Protein AF-0000000083499004 (afdb_hom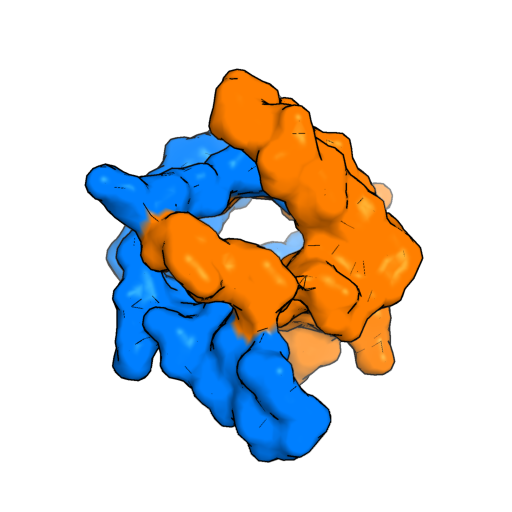odimer)

Sequence (150 aa):
MNPVWNEMMMFEVPHELLSQSSLDLEVLNQACVGDVQSLGRCAVGMQSTGTGLQHWQQMLNNPRKQLAMWHPLYEMNPVWNEMMMFEVPHELLSQSSLDLEVLNQACVGDVQSLGRCAVGMQSTGTGLQHWQQMLNNPRKQLAMWHPLYE

pLDDT: mean 89.81, std 7.27, range [53.53, 97.12]

Structure (mmCIF, N/CA/C/O backbone):
data_AF-0000000083499004-model_v1
#
loop_
_entity.id
_entity.type
_entity.pdbx_description
1 polymer Synaptotagmin-13
#
loop_
_atom_site.group_PDB
_atom_site.id
_atom_site.type_symbol
_atom_site.label_atom_id
_atom_site.label_alt_id
_atom_site.label_comp_id
_atom_site.label_asym_id
_atom_site.label_entity_id
_atom_site.label_seq_id
_atom_site.pdbx_PDB_ins_code
_atom_site.Cartn_x
_atom_site.Cartn_y
_atom_site.Cartn_z
_atom_site.occupancy
_atom_site.B_iso_or_equiv
_atom_site.auth_seq_id
_atom_site.auth_comp_id
_atom_site.auth_asym_id
_atom_site.auth_atom_id
_atom_site.pdbx_PDB_model_num
ATOM 1 N N . MET A 1 1 ? 9.289 -15.664 -13.352 1 53.53 1 MET A N 1
ATOM 2 C CA . MET A 1 1 ? 9.422 -14.305 -12.844 1 53.53 1 MET A CA 1
ATOM 3 C C . MET A 1 1 ? 8.211 -13.922 -11.992 1 53.53 1 MET A C 1
ATOM 5 O O . MET A 1 1 ? 7.109 -14.414 -12.219 1 53.53 1 MET A O 1
ATOM 9 N N . ASN A 1 2 ? 8.43 -13.453 -10.781 1 66.44 2 ASN A N 1
ATOM 10 C CA . ASN A 1 2 ? 7.297 -13.086 -9.938 1 66.44 2 ASN A CA 1
ATOM 11 C C . ASN A 1 2 ? 6.594 -11.836 -10.453 1 66.44 2 ASN A C 1
ATOM 13 O O . ASN A 1 2 ? 7.246 -10.906 -10.93 1 66.44 2 ASN A O 1
ATOM 17 N N . PRO A 1 3 ? 5.34 -11.867 -10.555 1 67.44 3 PRO A N 1
ATOM 18 C CA . PRO A 1 3 ? 4.617 -10.672 -11.016 1 67.44 3 PRO A CA 1
ATOM 19 C C . PRO A 1 3 ? 4.902 -9.445 -10.156 1 67.44 3 PRO A C 1
ATOM 21 O O . PRO A 1 3 ? 5.121 -9.57 -8.945 1 67.44 3 PRO A O 1
ATOM 24 N N . VAL A 1 4 ? 4.984 -8.484 -10.914 1 75.38 4 VAL A N 1
ATOM 25 C CA . VAL A 1 4 ? 5.188 -7.18 -10.289 1 75.38 4 VAL A CA 1
ATOM 26 C C . VAL A 1 4 ? 3.838 -6.496 -10.078 1 75.38 4 VAL A C 1
ATOM 28 O O . VAL A 1 4 ? 3.006 -6.453 -10.984 1 75.38 4 VAL A O 1
ATOM 31 N N . TRP A 1 5 ? 3.562 -6.348 -8.766 1 79.19 5 TRP A N 1
ATOM 32 C CA . TRP A 1 5 ? 2.451 -5.445 -8.492 1 79.19 5 TRP A CA 1
ATOM 33 C C . TRP A 1 5 ? 2.814 -4.008 -8.844 1 79.19 5 TRP A C 1
ATOM 35 O O . TRP A 1 5 ? 3.689 -3.408 -8.219 1 79.19 5 TRP A O 1
ATOM 45 N N . ASN A 1 6 ? 2.27 -3.449 -9.875 1 82.44 6 ASN A N 1
ATOM 46 C CA . ASN A 1 6 ? 2.496 -2.105 -10.398 1 82.44 6 ASN A CA 1
ATOM 47 C C . ASN A 1 6 ? 1.188 -1.332 -10.539 1 82.44 6 ASN A C 1
ATOM 49 O O . ASN A 1 6 ? 0.647 -1.217 -11.641 1 82.44 6 ASN A O 1
ATOM 53 N N . GLU A 1 7 ? 0.682 -0.996 -9.5 1 83.5 7 GLU A N 1
ATOM 54 C CA . GLU A 1 7 ? -0.632 -0.359 -9.477 1 83.5 7 GLU A CA 1
ATOM 55 C C . GLU A 1 7 ? -0.572 1.011 -8.805 1 83.5 7 GLU A C 1
ATOM 57 O O . GLU A 1 7 ? 0.325 1.275 -8.008 1 83.5 7 GLU A O 1
ATOM 62 N N . MET A 1 8 ? -1.418 1.85 -9.203 1 85.25 8 MET A N 1
ATOM 63 C CA . MET A 1 8 ? -1.553 3.182 -8.617 1 85.25 8 MET A CA 1
ATOM 64 C C . MET A 1 8 ? -2.752 3.244 -7.676 1 85.25 8 MET A C 1
ATOM 66 O O . MET A 1 8 ? -3.844 2.789 -8.023 1 85.25 8 MET A O 1
ATOM 70 N N . MET A 1 9 ? -2.451 3.6 -6.504 1 86.62 9 MET A N 1
ATOM 71 C CA . MET A 1 9 ? -3.512 3.822 -5.523 1 86.62 9 MET A CA 1
ATOM 72 C C . MET A 1 9 ? -3.615 5.297 -5.16 1 86.62 9 MET A C 1
ATOM 74 O O . MET A 1 9 ? -2.598 5.977 -4.996 1 86.62 9 MET A O 1
ATOM 78 N N . MET A 1 10 ? -4.891 5.746 -5.152 1 87.88 10 MET A N 1
ATOM 79 C CA . MET A 1 10 ? -5.141 7.133 -4.766 1 87.88 10 MET A CA 1
ATOM 80 C C . MET A 1 10 ? -6.004 7.199 -3.508 1 87.88 10 MET A C 1
ATOM 82 O O . MET A 1 10 ? -6.961 6.438 -3.365 1 87.88 10 MET A O 1
ATOM 86 N N . PHE A 1 11 ? -5.574 7.953 -2.533 1 85.75 11 PHE A N 1
ATOM 87 C CA . PHE A 1 11 ? -6.375 8.281 -1.36 1 85.75 11 PHE A CA 1
ATOM 88 C C . PHE A 1 11 ? -5.984 9.641 -0.797 1 85.75 11 PHE A C 1
ATOM 90 O O . PHE A 1 11 ? -4.973 10.219 -1.206 1 85.75 11 PHE A O 1
ATOM 97 N N . GLU A 1 12 ? -6.812 10.148 0.106 1 84.62 12 GLU A N 1
ATOM 98 C CA . GLU A 1 12 ? -6.59 11.484 0.653 1 84.62 12 GLU A CA 1
ATOM 99 C C . GLU A 1 12 ? -5.945 11.406 2.035 1 84.62 12 GLU A C 1
ATOM 101 O O . GLU A 1 12 ? -6.301 10.555 2.848 1 84.62 12 GLU A O 1
ATOM 106 N N . VAL A 1 13 ? -4.938 12.203 2.203 1 84.81 13 VAL A N 1
ATOM 107 C CA . VAL A 1 13 ? -4.352 12.461 3.514 1 84.81 13 VAL A CA 1
ATOM 108 C C . VAL A 1 13 ? -4.301 13.969 3.77 1 84.81 13 VAL A C 1
ATOM 110 O O . VAL A 1 13 ? -3.832 14.734 2.926 1 84.81 13 VAL A O 1
ATOM 113 N N . PRO A 1 14 ? -4.852 14.359 4.914 1 86 14 PRO A N 1
ATOM 114 C CA . PRO A 1 14 ? -4.746 15.797 5.184 1 86 14 PRO A CA 1
ATOM 115 C C . PRO A 1 14 ? -3.316 16.312 5.066 1 86 14 PRO A C 1
ATOM 117 O O . PRO A 1 14 ? -2.383 15.695 5.578 1 86 14 PRO A O 1
ATOM 120 N N . HIS A 1 15 ? -3.236 17.469 4.445 1 87.38 15 HIS A N 1
ATOM 121 C CA . HIS A 1 15 ? -1.937 18.047 4.125 1 87.38 15 HIS A CA 1
ATOM 122 C C . HIS A 1 15 ? -1.095 18.234 5.383 1 87.38 15 HIS A C 1
ATOM 124 O O . HIS A 1 15 ? 0.114 18 5.371 1 87.38 15 HIS A O 1
ATOM 130 N N . GLU A 1 16 ? -1.675 18.609 6.426 1 89.5 16 GLU A N 1
ATOM 131 C CA . GLU A 1 16 ? -0.968 18.969 7.652 1 89.5 16 GLU A CA 1
ATOM 132 C C . GLU A 1 16 ? -0.364 17.734 8.312 1 89.5 16 GLU A C 1
ATOM 134 O O . GLU A 1 16 ? 0.493 17.859 9.195 1 89.5 16 GLU A O 1
ATOM 139 N N . LEU A 1 17 ? -0.771 16.609 7.836 1 89.88 17 LEU A N 1
ATOM 140 C CA . LEU A 1 17 ? -0.324 15.383 8.492 1 89.88 17 LEU A CA 1
ATOM 141 C C . LEU A 1 17 ? 0.739 14.68 7.652 1 89.88 17 LEU A C 1
ATOM 143 O O . LEU A 1 17 ? 1.394 13.75 8.133 1 89.88 17 LEU A O 1
ATOM 147 N N . LEU A 1 18 ? 1.026 15.117 6.434 1 89.56 18 LEU A N 1
ATOM 148 C CA . LEU A 1 18 ? 1.88 14.406 5.488 1 89.56 18 LEU A CA 1
ATOM 149 C C . LEU A 1 18 ? 3.303 14.289 6.023 1 89.56 18 LEU A C 1
ATOM 151 O O . LEU A 1 18 ? 3.963 13.266 5.82 1 89.56 18 LEU A O 1
ATOM 155 N N . SER A 1 19 ? 3.717 15.305 6.73 1 90.56 19 SER A N 1
ATOM 156 C CA . SER A 1 19 ? 5.105 15.32 7.18 1 90.56 19 SER A CA 1
ATOM 157 C C . SER A 1 19 ? 5.328 14.344 8.328 1 90.56 19 SER A C 1
ATOM 159 O O . SER A 1 19 ? 6.469 14.031 8.68 1 90.56 19 SER A O 1
ATOM 161 N N . GLN A 1 20 ? 4.266 13.852 8.898 1 94 20 GLN A N 1
ATOM 162 C CA . GLN A 1 20 ? 4.379 12.938 10.023 1 94 20 GLN A CA 1
ATOM 163 C C . GLN A 1 20 ? 3.658 11.625 9.742 1 94 20 GLN A C 1
ATOM 165 O O . GLN A 1 20 ? 3.322 10.883 10.672 1 94 20 GLN A O 1
ATOM 170 N N . SER A 1 21 ? 3.447 11.352 8.492 1 93.25 21 SER A N 1
ATOM 171 C CA . SER A 1 21 ? 2.699 10.148 8.148 1 93.25 21 SER A CA 1
ATOM 172 C C . SER A 1 21 ? 3.57 9.156 7.379 1 93.25 21 SER A C 1
ATOM 174 O O . SER A 1 21 ? 4.605 9.531 6.828 1 93.25 21 SER A O 1
ATOM 176 N N . SER A 1 22 ? 3.205 7.941 7.492 1 94.75 22 SER A N 1
ATOM 177 C CA . SER A 1 22 ? 3.748 6.863 6.672 1 94.75 22 SER A CA 1
ATOM 178 C C . SER A 1 22 ? 2.643 5.949 6.156 1 94.75 22 SER A C 1
ATOM 180 O O . SER A 1 22 ? 1.536 5.938 6.699 1 94.75 22 SER A O 1
ATOM 182 N N . LEU A 1 23 ? 2.953 5.383 5.086 1 95.06 23 LEU A N 1
ATOM 183 C CA . LEU A 1 23 ? 2.127 4.305 4.551 1 95.06 23 LEU A CA 1
ATOM 184 C C . LEU A 1 23 ? 2.756 2.945 4.836 1 95.06 23 LEU A C 1
ATOM 186 O O . LEU A 1 23 ? 3.893 2.688 4.434 1 95.06 23 LEU A O 1
ATOM 190 N N . ASP A 1 24 ? 2.016 2.182 5.57 1 95.75 24 ASP A N 1
ATOM 191 C CA . ASP A 1 24 ? 2.439 0.805 5.801 1 95.75 24 ASP A CA 1
ATOM 192 C C . ASP A 1 24 ? 1.645 -0.168 4.93 1 95.75 24 ASP A C 1
ATOM 194 O O . ASP A 1 24 ? 0.412 -0.172 4.961 1 95.75 24 ASP A O 1
ATOM 198 N N . LEU A 1 25 ? 2.379 -0.904 4.148 1 95.44 25 LEU A N 1
ATOM 199 C CA . LEU A 1 25 ? 1.775 -1.862 3.23 1 95.44 25 LEU A CA 1
ATOM 200 C C . LEU A 1 25 ? 2.166 -3.289 3.598 1 95.44 25 LEU A C 1
ATOM 202 O O . LEU A 1 25 ? 3.334 -3.564 3.881 1 95.44 25 LEU A O 1
ATOM 206 N N . GLU A 1 26 ? 1.192 -4.133 3.629 1 95.44 26 GLU A N 1
ATOM 207 C CA . GLU A 1 26 ? 1.433 -5.547 3.906 1 95.44 26 GLU A CA 1
ATOM 208 C C . GLU A 1 26 ? 0.707 -6.438 2.902 1 95.44 26 GLU A C 1
ATOM 210 O O . GLU A 1 26 ? -0.47 -6.219 2.607 1 95.44 26 GLU A O 1
ATOM 215 N N . VAL A 1 27 ? 1.514 -7.332 2.359 1 94.56 27 VAL A N 1
ATOM 216 C CA . VAL A 1 27 ? 0.891 -8.352 1.521 1 94.56 27 VAL A CA 1
ATOM 217 C C . VAL A 1 27 ? 0.512 -9.562 2.375 1 94.56 27 VAL A C 1
ATOM 219 O O . VAL A 1 27 ? 1.362 -10.141 3.057 1 94.56 27 VAL A O 1
ATOM 222 N N . LEU A 1 28 ? -0.757 -9.852 2.344 1 95.25 28 LEU A N 1
ATOM 223 C CA . LEU A 1 28 ? -1.276 -10.977 3.117 1 95.25 28 LEU A CA 1
ATOM 224 C C . LEU A 1 28 ? -1.735 -12.102 2.197 1 95.25 28 LEU A C 1
ATOM 226 O O . LEU A 1 28 ? -2.33 -11.852 1.147 1 95.25 28 LEU A O 1
ATOM 230 N N . ASN A 1 29 ? -1.295 -13.305 2.521 1 94.31 29 ASN A N 1
ATOM 231 C CA . ASN A 1 29 ? -1.813 -14.516 1.89 1 94.31 29 ASN A CA 1
ATOM 232 C C . ASN A 1 29 ? -2.85 -15.203 2.771 1 94.31 29 ASN A C 1
ATOM 234 O O . ASN A 1 29 ? -2.561 -15.555 3.916 1 94.31 29 ASN A O 1
ATOM 238 N N . GLN A 1 30 ? -3.992 -15.234 2.258 1 93.6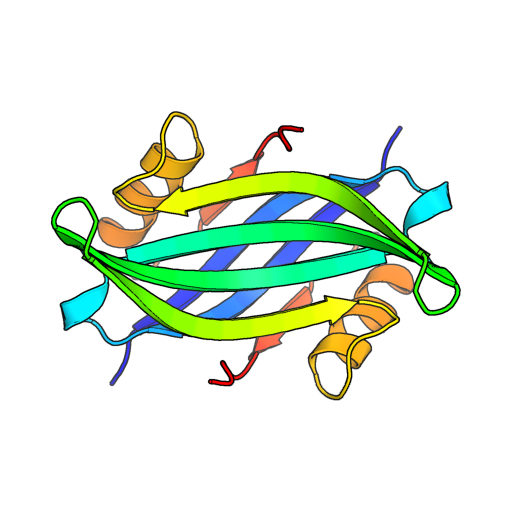2 30 GLN A N 1
ATOM 239 C CA . GLN A 1 30 ? -5.074 -15.883 2.994 1 93.62 30 GLN A CA 1
ATOM 240 C C . GLN A 1 30 ? -5.668 -17.047 2.201 1 93.62 30 GLN A C 1
ATOM 242 O O . GLN A 1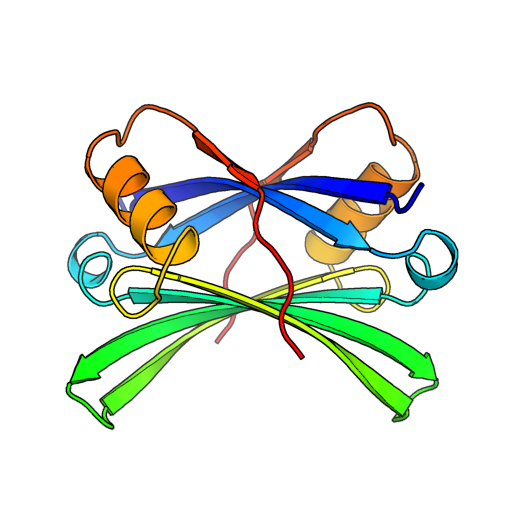 30 ? -6.531 -16.844 1.347 1 93.62 30 GLN A O 1
ATOM 247 N N . ALA A 1 31 ? -5.125 -18.25 2.531 1 86.81 31 ALA A N 1
ATOM 248 C CA . ALA A 1 31 ? -5.57 -19.453 1.822 1 86.81 31 ALA A CA 1
ATOM 249 C C . ALA A 1 31 ? -6.941 -19.906 2.322 1 86.81 31 ALA A C 1
ATOM 251 O O . ALA A 1 31 ? -7.781 -20.344 1.534 1 86.81 31 ALA A O 1
ATOM 252 N N . CYS A 1 32 ? -7.195 -19.812 3.662 1 85.75 32 CYS A N 1
ATOM 253 C CA . CYS A 1 32 ? -8.484 -20.125 4.254 1 85.75 32 CYS A CA 1
ATOM 254 C C . CYS A 1 32 ? -8.781 -19.219 5.441 1 85.75 32 CYS A C 1
ATOM 256 O O . CYS A 1 32 ? -7.91 -18.484 5.902 1 85.75 32 CYS A O 1
ATOM 258 N N . VAL A 1 33 ? -10.062 -19.203 5.754 1 80.56 33 VAL A N 1
ATOM 259 C CA . VAL A 1 33 ? -10.461 -18.375 6.883 1 80.56 33 VAL A CA 1
ATOM 260 C C . VAL A 1 33 ? -9.562 -18.656 8.086 1 80.56 33 VAL A C 1
ATOM 262 O O . VAL A 1 33 ? -9.344 -19.828 8.438 1 80.56 33 VAL A O 1
ATOM 265 N N . GLY A 1 34 ? -8.992 -17.688 8.633 1 85.88 34 GLY A N 1
ATOM 266 C CA . GLY A 1 34 ? -8.164 -17.828 9.82 1 85.88 34 GLY A CA 1
ATOM 267 C C . GLY A 1 34 ? -6.711 -18.125 9.5 1 85.88 34 GLY A C 1
ATOM 268 O O . GLY A 1 34 ? -5.855 -18.078 10.391 1 85.88 34 GLY A O 1
ATOM 269 N N . ASP A 1 35 ? -6.445 -18.578 8.336 1 91.88 35 ASP A N 1
ATOM 270 C CA . ASP A 1 35 ? -5.086 -18.875 7.895 1 91.88 35 ASP A CA 1
ATOM 271 C C . ASP A 1 35 ? -4.488 -17.703 7.121 1 91.88 35 ASP A C 1
ATOM 273 O O . ASP A 1 35 ? -4.488 -17.688 5.891 1 91.88 35 ASP A O 1
ATOM 277 N N . VAL A 1 36 ? -4.102 -16.719 7.816 1 92.62 36 VAL A N 1
ATOM 278 C CA . VAL A 1 36 ? -3.539 -15.508 7.219 1 92.62 36 VAL A CA 1
ATOM 279 C C . VAL A 1 36 ? -2.043 -15.43 7.512 1 92.62 36 VAL A C 1
ATOM 281 O O . VAL A 1 36 ? -1.627 -15.523 8.672 1 92.62 36 VAL A O 1
ATOM 284 N N . GLN A 1 37 ? -1.259 -15.375 6.387 1 93.94 37 GLN A N 1
ATOM 285 C CA . GLN A 1 37 ? 0.191 -15.258 6.5 1 93.94 37 GLN A CA 1
ATOM 286 C C . GLN A 1 37 ? 0.697 -13.984 5.824 1 93.94 37 GLN A C 1
ATOM 288 O O . GLN A 1 37 ? 0.248 -13.641 4.727 1 93.94 37 GLN A O 1
ATOM 293 N N . SER A 1 38 ? 1.537 -13.297 6.516 1 95 38 SER A N 1
ATOM 294 C CA . SER A 1 38 ? 2.201 -12.156 5.902 1 95 38 SER A CA 1
ATOM 295 C C . SER A 1 38 ? 3.281 -12.602 4.922 1 95 38 SER A C 1
ATOM 297 O O . SER A 1 38 ? 4.145 -13.406 5.27 1 95 38 SER A O 1
ATOM 299 N N . LEU A 1 39 ? 3.197 -12.094 3.674 1 93.06 39 LEU A N 1
ATOM 300 C CA . LEU A 1 39 ? 4.207 -12.383 2.662 1 93.06 39 LEU A CA 1
ATOM 301 C C . LEU A 1 39 ? 5.312 -11.336 2.676 1 93.06 39 LEU A C 1
ATOM 303 O O . LEU A 1 39 ? 6.379 -11.547 2.092 1 93.06 39 LEU A O 1
ATOM 307 N N . GLY A 1 40 ? 5.047 -10.211 3.311 1 94.31 40 GLY A N 1
ATOM 308 C CA . GLY A 1 40 ? 6.016 -9.133 3.42 1 94.31 40 GLY A CA 1
ATOM 309 C C . GLY A 1 40 ? 5.375 -7.762 3.561 1 94.31 40 GLY A C 1
ATOM 310 O O . GLY A 1 40 ? 4.164 -7.617 3.379 1 94.31 40 GLY A O 1
ATOM 311 N N . ARG A 1 41 ? 6.207 -6.887 3.93 1 95.19 41 ARG A N 1
ATOM 312 C CA . ARG A 1 41 ? 5.766 -5.523 4.191 1 95.19 41 ARG A CA 1
ATOM 313 C C . ARG A 1 41 ? 6.777 -4.508 3.674 1 95.19 41 ARG A C 1
ATOM 315 O O . ARG A 1 41 ? 7.957 -4.832 3.51 1 95.19 41 ARG A O 1
ATOM 322 N N . CYS A 1 42 ? 6.242 -3.318 3.412 1 95.25 42 CYS A N 1
ATOM 323 C CA . CYS A 1 42 ? 7.098 -2.16 3.186 1 95.25 42 CYS A CA 1
ATOM 324 C C . CYS A 1 42 ? 6.457 -0.89 3.727 1 95.25 42 CYS A C 1
ATOM 326 O O . CYS A 1 42 ? 5.25 -0.856 3.975 1 95.25 42 CYS A O 1
ATOM 328 N N . ALA A 1 43 ? 7.309 0.023 4.016 1 95.56 43 ALA A N 1
ATOM 329 C CA . ALA A 1 43 ? 6.836 1.32 4.492 1 95.56 43 ALA A CA 1
ATOM 330 C C . ALA A 1 43 ? 7.34 2.449 3.598 1 95.56 43 ALA A C 1
ATOM 332 O O . ALA A 1 43 ? 8.492 2.428 3.15 1 95.56 43 ALA A O 1
ATOM 333 N N . VAL A 1 44 ? 6.418 3.369 3.379 1 95.88 44 VAL A N 1
ATOM 334 C CA . VAL A 1 44 ? 6.75 4.586 2.645 1 95.88 44 VAL A CA 1
ATOM 335 C C . VAL A 1 44 ? 6.359 5.809 3.467 1 95.88 44 VAL A C 1
ATOM 337 O O . VAL A 1 44 ? 5.191 5.977 3.824 1 95.88 44 VAL A O 1
ATOM 340 N N . GLY A 1 45 ? 7.25 6.531 3.844 1 94.5 45 GLY A N 1
ATOM 341 C CA . GLY A 1 45 ? 6.965 7.672 4.695 1 94.5 45 GLY A CA 1
ATOM 342 C C . GLY A 1 45 ? 8.203 8.258 5.348 1 94.5 45 GLY A C 1
ATOM 343 O O . GLY A 1 45 ? 9.305 7.738 5.172 1 94.5 45 GLY A O 1
ATOM 344 N N . MET A 1 46 ? 7.934 9.281 6.074 1 90.5 46 MET A N 1
ATOM 345 C CA . MET A 1 46 ? 9.031 10.031 6.68 1 90.5 46 MET A CA 1
ATOM 346 C C . MET A 1 46 ? 9.742 9.188 7.738 1 90.5 46 MET A C 1
ATOM 348 O O . MET A 1 46 ? 10.938 9.375 7.977 1 90.5 46 MET A O 1
ATOM 352 N N . GLN A 1 47 ? 9 8.25 8.312 1 90.5 47 GLN A N 1
ATOM 353 C CA . GLN A 1 47 ? 9.602 7.441 9.367 1 90.5 47 GLN A CA 1
ATOM 354 C C . GLN A 1 47 ? 10.141 6.129 8.82 1 90.5 47 GLN A C 1
ATOM 356 O O . GLN A 1 47 ? 10.555 5.25 9.578 1 90.5 47 GLN A O 1
ATOM 361 N N . SER A 1 48 ? 10.07 5.941 7.52 1 93.88 48 SER A N 1
ATOM 362 C CA . SER A 1 48 ? 10.617 4.75 6.883 1 93.88 48 SER A CA 1
ATOM 363 C C . SER A 1 48 ? 12.094 4.934 6.555 1 93.88 48 SER A C 1
ATOM 365 O O . SER A 1 48 ? 12.734 5.875 7.035 1 93.88 48 SER A O 1
ATOM 367 N N . THR A 1 49 ? 12.711 3.906 5.941 1 94.56 49 THR A N 1
ATOM 368 C CA . THR A 1 49 ? 14.109 3.955 5.523 1 94.56 49 THR A CA 1
ATOM 369 C C . THR A 1 49 ? 14.25 3.545 4.062 1 94.56 49 THR A C 1
ATOM 371 O O . THR A 1 49 ? 13.273 3.119 3.434 1 94.56 49 THR A O 1
ATOM 374 N N . GLY A 1 50 ? 15.461 3.844 3.496 1 95.12 50 GLY A N 1
ATOM 375 C CA . GLY A 1 50 ? 15.742 3.375 2.15 1 95.12 50 GLY A CA 1
ATOM 376 C C . GLY A 1 50 ? 14.812 3.963 1.106 1 95.12 50 GLY A C 1
ATOM 377 O O . GLY A 1 50 ? 14.594 5.176 1.07 1 95.12 50 GLY A O 1
ATOM 378 N N . THR A 1 51 ? 14.344 3.102 0.249 1 95.94 51 THR A N 1
ATOM 379 C CA . THR A 1 51 ? 13.523 3.523 -0.878 1 95.94 51 THR A CA 1
ATOM 380 C C . THR A 1 51 ? 12.203 4.113 -0.392 1 95.94 51 THR A C 1
ATOM 382 O O . THR A 1 51 ? 11.672 5.043 -1.002 1 95.94 51 THR A O 1
ATOM 385 N N . GLY A 1 52 ? 11.789 3.596 0.709 1 96.38 52 GLY A N 1
ATOM 386 C CA . GLY A 1 52 ? 10.539 4.113 1.249 1 96.38 52 GLY A CA 1
ATOM 387 C C . GLY A 1 52 ? 10.625 5.574 1.652 1 96.38 52 GLY A C 1
ATOM 388 O O . GLY A 1 52 ? 9.703 6.352 1.382 1 96.38 52 GLY A O 1
ATOM 389 N N . LEU A 1 53 ? 11.711 5.902 2.268 1 96.44 53 LEU A N 1
ATOM 390 C CA . LEU A 1 53 ? 11.93 7.293 2.643 1 96.44 53 LEU A CA 1
ATOM 391 C C . LEU A 1 53 ? 12.156 8.156 1.407 1 96.44 53 LEU A C 1
ATOM 393 O O . LEU A 1 53 ? 11.578 9.242 1.284 1 96.44 53 LEU A O 1
ATOM 397 N N . GLN A 1 54 ? 12.883 7.707 0.503 1 97.12 54 GLN A N 1
ATOM 398 C CA . GLN A 1 54 ? 13.172 8.445 -0.723 1 97.12 54 GLN A CA 1
ATOM 399 C C . GLN A 1 54 ? 11.898 8.711 -1.519 1 97.12 54 GLN A C 1
ATOM 401 O O . GLN A 1 54 ? 11.688 9.82 -2.014 1 97.12 54 GLN A O 1
ATOM 406 N N . HIS A 1 55 ? 11.156 7.699 -1.645 1 96.06 55 HIS A N 1
ATOM 407 C CA . HIS A 1 55 ? 9.898 7.812 -2.383 1 96.06 55 HIS A CA 1
ATOM 408 C C . HIS A 1 55 ? 9 8.891 -1.781 1 96.06 55 HIS A C 1
ATOM 410 O O . HIS A 1 55 ? 8.469 9.734 -2.504 1 96.06 55 HIS A O 1
ATOM 416 N N . TRP A 1 56 ? 8.93 8.891 -0.474 1 95.19 56 TRP A N 1
ATOM 417 C CA . TRP A 1 56 ? 8.055 9.836 0.215 1 95.19 56 TRP A CA 1
ATOM 418 C C . TRP A 1 56 ? 8.586 11.266 0.079 1 95.19 56 TRP A C 1
ATOM 420 O O . TRP A 1 56 ? 7.816 12.188 -0.202 1 95.19 56 TRP A O 1
ATOM 430 N N . GLN A 1 57 ? 9.781 11.453 0.216 1 95.12 57 GLN A N 1
ATOM 431 C CA . GLN A 1 57 ? 10.391 12.773 0.09 1 95.12 57 GLN A CA 1
ATOM 432 C C . GLN A 1 57 ? 10.219 13.328 -1.321 1 95.12 57 GLN A C 1
ATOM 434 O O . GLN A 1 57 ? 9.898 14.5 -1.495 1 95.12 57 GLN A O 1
ATOM 439 N N . GLN A 1 58 ? 10.438 12.492 -2.301 1 95.31 58 GLN A N 1
ATOM 440 C CA . GLN A 1 58 ? 10.266 12.93 -3.684 1 95.31 58 GLN A CA 1
ATOM 441 C C . GLN A 1 58 ? 8.812 13.281 -3.971 1 95.31 58 GLN A C 1
ATOM 443 O O . GLN A 1 58 ? 8.531 14.242 -4.695 1 95.31 58 GLN A O 1
ATOM 448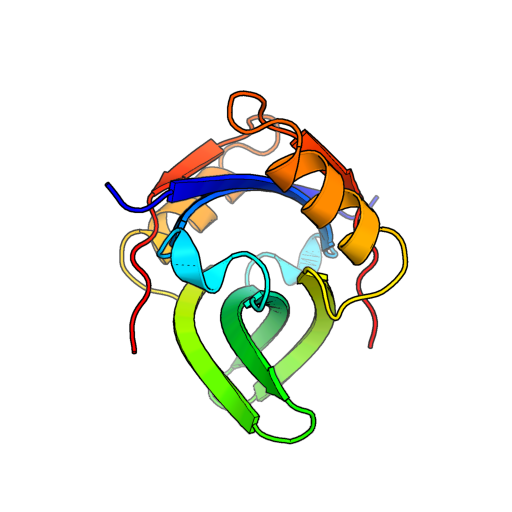 N N . MET A 1 59 ? 7.957 12.492 -3.41 1 92.31 59 MET A N 1
ATOM 449 C CA . MET A 1 59 ? 6.535 12.789 -3.568 1 92.31 59 MET A CA 1
ATOM 450 C C . MET A 1 59 ? 6.203 14.164 -3.01 1 92.31 59 MET A C 1
ATOM 452 O O . MET A 1 59 ? 5.523 14.953 -3.664 1 92.31 59 MET A O 1
ATOM 456 N N . LEU A 1 60 ? 6.648 14.445 -1.802 1 90.75 60 LEU A N 1
ATOM 457 C CA . LEU A 1 60 ? 6.375 15.719 -1.141 1 90.75 60 LEU A CA 1
ATOM 458 C C . LEU A 1 60 ? 6.977 16.875 -1.926 1 90.75 60 LEU A C 1
ATOM 460 O O . LEU A 1 60 ? 6.383 17.953 -1.997 1 90.75 60 LEU A O 1
ATOM 464 N N . ASN A 1 61 ? 8.039 16.625 -2.545 1 93.94 61 ASN A N 1
ATOM 465 C CA . ASN A 1 61 ? 8.773 17.688 -3.234 1 93.94 61 ASN A CA 1
ATOM 466 C C . ASN A 1 61 ? 8.273 17.875 -4.668 1 93.94 61 ASN A C 1
ATOM 468 O O . ASN A 1 61 ? 8.609 18.859 -5.324 1 93.94 61 ASN A O 1
ATOM 472 N N . ASN A 1 62 ? 7.449 16.906 -5.125 1 92.38 62 ASN A N 1
ATOM 473 C CA . ASN A 1 62 ? 6.906 16.938 -6.48 1 92.38 62 ASN A CA 1
ATOM 474 C C . ASN A 1 62 ? 5.406 16.656 -6.492 1 92.38 62 ASN A C 1
ATOM 476 O O . ASN A 1 62 ? 4.949 15.688 -7.094 1 92.38 62 ASN A O 1
ATOM 480 N N . PRO A 1 63 ? 4.602 17.578 -5.938 1 84.19 63 PRO A N 1
ATOM 481 C CA . PRO A 1 63 ? 3.18 17.312 -5.707 1 84.19 63 PRO A CA 1
ATOM 482 C C . PRO A 1 63 ? 2.391 17.141 -7.004 1 84.19 63 PRO A C 1
ATOM 484 O O . PRO A 1 63 ? 1.284 16.594 -6.992 1 84.19 63 PRO A O 1
ATOM 487 N N . ARG A 1 64 ? 2.906 17.469 -8.109 1 83.12 64 ARG A N 1
ATOM 488 C CA . ARG A 1 64 ? 2.17 17.375 -9.367 1 83.12 64 ARG A CA 1
ATOM 489 C C . ARG A 1 64 ? 2.67 16.219 -10.211 1 83.12 64 ARG A C 1
ATOM 491 O O . ARG A 1 64 ? 2.227 16.031 -11.344 1 83.12 64 ARG A O 1
ATOM 498 N N . LYS A 1 65 ? 3.607 15.492 -9.625 1 87.88 65 LYS A N 1
ATOM 499 C CA . LYS A 1 65 ? 4.195 14.383 -10.375 1 87.88 65 LYS A CA 1
ATOM 500 C C . LYS A 1 65 ? 3.914 13.047 -9.688 1 87.88 65 LYS A C 1
ATOM 502 O O . LYS A 1 65 ? 4.094 12.914 -8.477 1 87.88 65 LYS A O 1
ATOM 507 N N . GLN A 1 66 ? 3.383 12.148 -10.477 1 86.06 66 GLN A N 1
ATOM 508 C CA . GLN A 1 66 ? 3.287 10.773 -9.992 1 86.06 66 GLN A CA 1
ATOM 509 C C . GLN A 1 66 ? 4.637 10.062 -10.086 1 86.06 66 GLN A C 1
ATOM 511 O O . GLN A 1 66 ? 5.293 10.102 -11.125 1 86.06 66 GLN A O 1
ATOM 516 N N . LEU A 1 67 ? 5.027 9.461 -9.023 1 90.44 67 LEU A N 1
ATOM 517 C CA . LEU A 1 67 ? 6.301 8.742 -8.984 1 90.44 67 LEU A CA 1
ATOM 518 C C . LEU A 1 67 ? 6.074 7.246 -8.805 1 90.44 67 LEU A C 1
ATOM 520 O O . LEU A 1 67 ? 5.156 6.832 -8.094 1 90.44 67 LEU A O 1
ATOM 524 N N . ALA A 1 68 ? 6.84 6.543 -9.586 1 89.81 68 ALA A N 1
ATOM 525 C CA . ALA A 1 68 ? 6.848 5.09 -9.453 1 89.81 68 ALA A CA 1
ATOM 526 C C . ALA A 1 68 ? 8.195 4.594 -8.953 1 89.81 68 ALA A C 1
ATOM 528 O O . ALA A 1 68 ? 9.242 4.961 -9.492 1 89.81 68 ALA A O 1
ATOM 529 N N . MET A 1 69 ? 8.18 3.848 -7.844 1 92.62 69 MET A N 1
ATOM 530 C CA . MET A 1 69 ? 9.422 3.283 -7.328 1 92.62 69 MET A CA 1
ATOM 531 C C . MET A 1 69 ? 9.242 1.812 -6.965 1 92.62 69 MET A C 1
ATOM 533 O O . MET A 1 69 ? 8.172 1.405 -6.52 1 92.62 69 MET A O 1
ATOM 537 N N . TRP A 1 70 ? 10.289 1.05 -7.141 1 93.56 70 TRP A N 1
ATOM 538 C CA . TRP A 1 70 ? 10.344 -0.341 -6.703 1 93.56 70 TRP A CA 1
ATOM 539 C C . TRP A 1 70 ? 10.594 -0.429 -5.199 1 93.56 70 TRP A C 1
ATOM 541 O O . TRP A 1 70 ? 11.5 0.213 -4.676 1 93.56 70 TRP A O 1
ATOM 551 N N . HIS A 1 71 ? 9.742 -1.222 -4.535 1 93.56 71 HIS A N 1
ATOM 552 C CA . HIS A 1 71 ? 9.891 -1.419 -3.098 1 93.56 71 HIS A CA 1
ATOM 553 C C . HIS A 1 71 ? 10.031 -2.898 -2.756 1 93.56 71 HIS A C 1
ATOM 555 O O . HIS A 1 71 ? 9.133 -3.695 -3.045 1 93.56 71 HIS A O 1
ATOM 561 N N . PRO A 1 72 ? 11.227 -3.234 -2.113 1 92.12 72 PRO A N 1
ATOM 562 C CA . PRO A 1 72 ? 11.305 -4.613 -1.628 1 92.12 72 PRO A CA 1
ATOM 563 C C . PRO A 1 72 ? 10.352 -4.891 -0.468 1 92.12 72 PRO A C 1
ATOM 565 O O . PRO A 1 72 ? 10.117 -4.008 0.362 1 92.12 72 PRO A O 1
ATOM 568 N N . LEU A 1 73 ? 9.812 -6.094 -0.496 1 92.62 73 LEU A N 1
ATOM 569 C CA . LEU A 1 73 ? 9.031 -6.535 0.65 1 92.62 73 LEU A CA 1
ATOM 570 C C . LEU A 1 73 ? 9.914 -7.227 1.685 1 92.62 73 LEU A C 1
ATOM 572 O O . LEU A 1 73 ? 10.734 -8.07 1.335 1 92.62 73 LEU A O 1
ATOM 576 N N . TYR A 1 74 ? 9.773 -6.766 2.932 1 90.62 74 TYR A N 1
ATOM 577 C CA . TYR A 1 74 ? 10.555 -7.363 4.008 1 90.62 74 TYR A CA 1
ATOM 578 C C . TYR A 1 74 ? 9.68 -8.227 4.906 1 90.62 74 TYR A C 1
ATOM 580 O O . TYR A 1 74 ? 8.492 -7.945 5.086 1 90.62 74 TYR A O 1
ATOM 588 N N . GLU A 1 75 ? 10.234 -9.359 5.383 1 81.94 75 GLU A N 1
ATOM 589 C CA . GLU A 1 75 ? 9.523 -10.266 6.281 1 81.94 75 GLU A CA 1
ATOM 590 C C . GLU A 1 75 ? 9.711 -9.859 7.738 1 81.94 75 GLU A C 1
ATOM 592 O O . GLU A 1 75 ? 10.758 -9.312 8.109 1 81.94 75 GLU A O 1
ATOM 597 N N . MET B 1 1 ? -8.422 21.422 0.42 1 55.75 1 MET B N 1
ATOM 598 C CA . MET B 1 1 ? -8.562 20.094 -0.176 1 55.75 1 MET B CA 1
ATOM 599 C C . MET B 1 1 ? -7.453 19.172 0.304 1 55.75 1 MET B C 1
ATOM 601 O O . MET B 1 1 ? -6.348 19.625 0.612 1 55.75 1 MET B O 1
ATOM 605 N N . ASN B 1 2 ? -7.801 18.016 0.794 1 69.06 2 ASN B N 1
ATOM 606 C CA . ASN B 1 2 ? -6.766 17.094 1.275 1 69.06 2 ASN B CA 1
ATOM 607 C C . ASN B 1 2 ? -5.93 16.547 0.126 1 69.06 2 ASN B C 1
ATOM 609 O O . ASN B 1 2 ? -6.457 16.25 -0.948 1 69.06 2 ASN B O 1
ATOM 613 N N . PRO B 1 3 ? -4.664 16.547 0.258 1 69.31 3 PRO B N 1
ATOM 614 C CA . PRO B 1 3 ? -3.83 15.984 -0.804 1 69.31 3 PRO B CA 1
ATOM 615 C C . PRO B 1 3 ? -4.16 14.523 -1.097 1 69.31 3 PRO B C 1
ATOM 617 O O . PRO B 1 3 ? -4.535 13.781 -0.189 1 69.31 3 PRO B O 1
ATOM 620 N N . VAL B 1 4 ? -4.074 14.367 -2.312 1 76.62 4 VAL B N 1
ATOM 621 C CA . VAL B 1 4 ? -4.289 13.016 -2.809 1 76.62 4 VAL B CA 1
ATOM 622 C C . VAL B 1 4 ? -2.949 12.297 -2.943 1 76.62 4 VAL B C 1
ATOM 624 O O . VAL B 1 4 ? -1.998 12.844 -3.508 1 76.62 4 VAL B O 1
ATOM 627 N N . TRP B 1 5 ? -2.859 11.242 -2.08 1 79.44 5 TRP B N 1
ATOM 628 C CA . TRP B 1 5 ? -1.75 10.344 -2.359 1 79.44 5 TRP B CA 1
ATOM 629 C C . TRP B 1 5 ? -1.983 9.578 -3.66 1 79.44 5 TRP B C 1
ATOM 631 O O . TRP B 1 5 ? -2.908 8.773 -3.756 1 79.44 5 TRP B O 1
ATOM 641 N N . ASN B 1 6 ? -1.245 9.844 -4.684 1 83 6 ASN B N 1
ATOM 642 C CA . ASN B 1 6 ? -1.325 9.258 -6.016 1 83 6 ASN B CA 1
ATOM 643 C C . ASN B 1 6 ? 0.029 8.727 -6.477 1 83 6 ASN B C 1
ATOM 645 O O . ASN B 1 6 ? 0.729 9.383 -7.25 1 83 6 ASN B O 1
ATOM 649 N N . GLU B 1 7 ? 0.389 7.742 -5.926 1 83.94 7 GLU B N 1
ATOM 650 C CA . GLU B 1 7 ? 1.72 7.195 -6.168 1 83.94 7 GLU B CA 1
ATOM 651 C C . GLU B 1 7 ? 1.641 5.754 -6.66 1 83.94 7 GLU B C 1
ATOM 653 O O . GLU B 1 7 ? 0.658 5.055 -6.402 1 83.94 7 GLU B O 1
ATOM 658 N N . MET B 1 8 ? 2.58 5.387 -7.41 1 85.06 8 MET B N 1
ATOM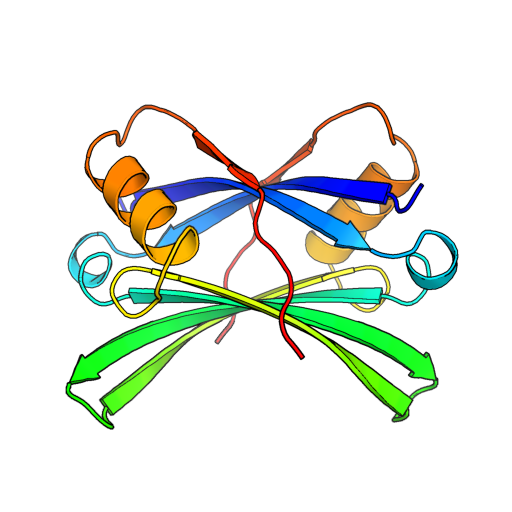 659 C CA . MET B 1 8 ? 2.713 4.016 -7.902 1 85.06 8 MET B CA 1
ATOM 660 C C . MET B 1 8 ? 3.775 3.258 -7.113 1 85.06 8 MET B C 1
ATOM 662 O O . MET B 1 8 ? 4.871 3.771 -6.887 1 85.06 8 MET B O 1
ATOM 666 N N . MET B 1 9 ? 3.334 2.205 -6.57 1 86.44 9 MET B N 1
ATOM 667 C CA . MET B 1 9 ? 4.266 1.309 -5.891 1 86.44 9 MET B CA 1
ATOM 668 C C . MET B 1 9 ? 4.398 -0.012 -6.645 1 86.44 9 MET B C 1
ATOM 670 O O . MET B 1 9 ? 3.404 -0.555 -7.133 1 86.44 9 MET B O 1
ATOM 674 N N . MET B 1 10 ? 5.691 -0.424 -6.762 1 87.06 10 MET B N 1
ATOM 675 C CA . MET B 1 10 ? 5.961 -1.697 -7.422 1 87.06 10 MET B CA 1
ATOM 676 C C . MET B 1 10 ? 6.645 -2.674 -6.469 1 87.06 10 MET B C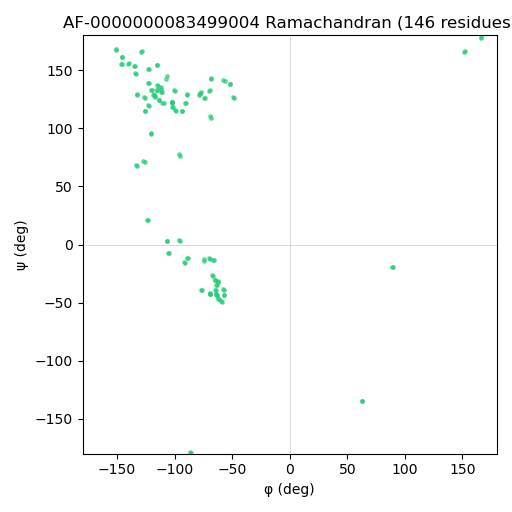 1
ATOM 678 O O . MET B 1 10 ? 7.527 -2.283 -5.703 1 87.06 10 MET B O 1
ATOM 682 N N . PHE B 1 11 ? 6.117 -3.848 -6.379 1 84.56 11 PHE B N 1
ATOM 683 C CA . PHE B 1 11 ? 6.77 -4.941 -5.672 1 84.56 11 PHE B CA 1
ATOM 684 C C . PHE B 1 11 ? 6.383 -6.285 -6.277 1 84.56 11 PHE B C 1
ATOM 686 O O . PHE B 1 11 ? 5.469 -6.359 -7.105 1 84.56 11 PHE B O 1
ATOM 693 N N . GLU B 1 12 ? 7.102 -7.316 -5.879 1 84.38 12 GLU B N 1
ATOM 694 C CA . GLU B 1 12 ? 6.887 -8.641 -6.453 1 84.38 12 GLU B CA 1
ATOM 695 C C . GLU B 1 12 ? 6.039 -9.508 -5.531 1 84.38 12 GLU B C 1
ATOM 697 O O . GLU B 1 12 ? 6.211 -9.484 -4.309 1 84.38 12 GLU B O 1
ATOM 702 N N . VAL B 1 13 ? 5.059 -10.109 -6.133 1 84.5 13 VAL B N 1
ATOM 703 C CA . VAL B 1 13 ? 4.297 -11.172 -5.484 1 84.5 13 VAL B CA 1
ATOM 704 C C . VAL B 1 13 ? 4.289 -12.414 -6.363 1 84.5 13 VAL B C 1
ATOM 706 O O . VAL B 1 13 ? 3.98 -12.336 -7.555 1 84.5 13 VAL B O 1
ATOM 709 N N . PRO B 1 14 ? 4.707 -13.539 -5.758 1 85.38 14 PRO B N 1
ATOM 710 C CA . PRO B 1 14 ? 4.648 -14.742 -6.594 1 85.38 14 PRO B CA 1
ATOM 711 C C . PRO B 1 14 ? 3.277 -14.945 -7.23 1 85.38 14 PRO B C 1
ATOM 713 O O . PRO B 1 14 ? 2.252 -14.812 -6.559 1 85.38 14 PRO B O 1
ATOM 716 N N . HIS B 1 15 ? 3.348 -15.328 -8.484 1 86.81 15 HIS B N 1
ATOM 717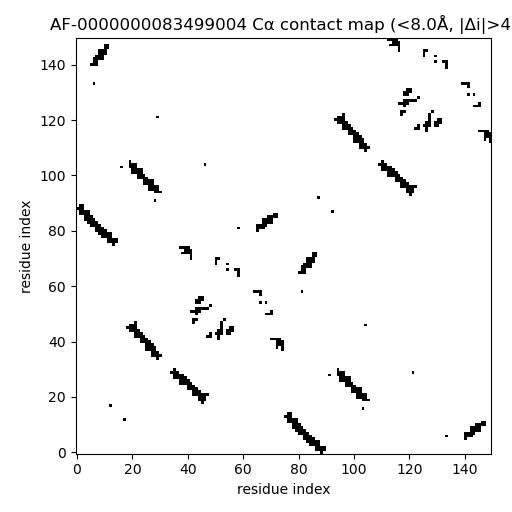 C CA . HIS B 1 15 ? 2.139 -15.445 -9.289 1 86.81 15 HIS B CA 1
ATOM 718 C C . HIS B 1 15 ? 1.144 -16.406 -8.648 1 86.81 15 HIS B C 1
ATOM 720 O O . HIS B 1 15 ? -0.063 -16.156 -8.656 1 86.81 15 HIS B O 1
ATOM 726 N N . GLU B 1 16 ? 1.61 -17.438 -8.117 1 89.06 16 GLU B N 1
ATOM 727 C CA . GLU B 1 16 ? 0.763 -18.516 -7.602 1 89.06 16 GLU B CA 1
ATOM 728 C C . GLU B 1 16 ? 0.005 -18.062 -6.352 1 89.06 16 GLU B C 1
ATOM 730 O O . GLU B 1 16 ? -0.958 -18.719 -5.941 1 89.06 16 GLU B O 1
ATOM 735 N N . LEU B 1 17 ? 0.402 -16.953 -5.832 1 89.62 17 LEU B N 1
ATOM 736 C CA . LEU B 1 17 ? -0.201 -16.516 -4.578 1 89.62 17 LEU B CA 1
ATOM 737 C C . LEU B 1 17 ? -1.176 -15.375 -4.816 1 89.62 17 LEU B C 1
ATOM 739 O O . LEU B 1 17 ? -1.944 -15.008 -3.926 1 89.62 17 LEU B O 1
ATOM 743 N N . LEU B 1 18 ? -1.269 -14.812 -6.023 1 89.31 18 LEU B N 1
ATOM 744 C CA . LEU B 1 18 ? -2.018 -13.594 -6.309 1 89.31 18 LEU B CA 1
ATOM 745 C C . LEU B 1 18 ? -3.506 -13.805 -6.051 1 89.31 18 LEU B C 1
ATOM 747 O O . LEU B 1 18 ? -4.191 -12.891 -5.578 1 89.31 18 LEU B O 1
ATOM 751 N N . SER B 1 19 ? -3.945 -14.984 -6.32 1 90.56 19 SER B N 1
ATOM 752 C CA . SER B 1 19 ? -5.383 -15.234 -6.215 1 90.56 19 SER B CA 1
ATOM 753 C C . SER B 1 19 ? -5.824 -15.32 -4.762 1 90.56 19 SER B C 1
ATOM 755 O O . SER B 1 19 ? -7.02 -15.273 -4.465 1 90.56 19 SER B O 1
ATOM 757 N N . GLN B 1 20 ? -4.887 -15.445 -3.873 1 93.94 20 GLN B N 1
ATOM 758 C CA . GLN B 1 20 ? -5.215 -15.578 -2.457 1 93.94 20 GLN B CA 1
ATOM 759 C C . GLN B 1 20 ? -4.539 -14.484 -1.631 1 93.94 20 GLN B C 1
ATOM 761 O O . GLN B 1 20 ? -4.383 -14.625 -0.417 1 93.94 20 GLN B O 1
ATOM 766 N N . SER B 1 21 ? -4.172 -13.43 -2.285 1 93.19 21 SER B N 1
ATOM 767 C CA . SER B 1 21 ? -3.455 -12.367 -1.58 1 93.19 21 SER B CA 1
ATOM 768 C C . SER B 1 21 ? -4.266 -11.078 -1.551 1 93.19 21 SER B C 1
ATOM 770 O O . SER B 1 21 ? -5.188 -10.898 -2.346 1 93.19 21 SER B O 1
ATOM 772 N N . SER B 1 22 ? -3.996 -10.305 -0.573 1 94.75 22 SER B N 1
ATOM 773 C CA . SER B 1 22 ? -4.48 -8.93 -0.472 1 94.75 22 SER B CA 1
ATOM 774 C C . SER B 1 22 ? -3.365 -7.984 -0.042 1 94.75 22 SER B C 1
ATOM 776 O O . SER B 1 22 ? -2.352 -8.422 0.51 1 94.75 22 SER B O 1
ATOM 778 N N . LEU B 1 23 ? -3.557 -6.809 -0.44 1 95 23 LEU B N 1
ATOM 779 C CA . LEU B 1 23 ? -2.727 -5.715 0.053 1 95 23 LEU B CA 1
ATOM 780 C C . LEU B 1 23 ? -3.467 -4.906 1.113 1 95 23 LEU B C 1
ATOM 782 O O . LEU B 1 23 ? -4.547 -4.375 0.853 1 95 23 LEU B O 1
ATOM 786 N N . ASP B 1 24 ? -2.891 -4.926 2.252 1 95.69 24 ASP B N 1
ATOM 787 C CA . ASP B 1 24 ? -3.424 -4.078 3.316 1 95.69 24 ASP B CA 1
ATOM 788 C C . ASP B 1 24 ? -2.574 -2.822 3.496 1 95.69 24 ASP B C 1
ATOM 790 O O . ASP B 1 24 ? -1.362 -2.91 3.699 1 95.69 24 ASP B O 1
ATOM 794 N N . LEU B 1 25 ? -3.225 -1.703 3.354 1 95.5 25 LEU B N 1
ATOM 795 C CA . LEU B 1 25 ? -2.555 -0.412 3.465 1 95.5 25 LEU B CA 1
ATOM 796 C C . LEU B 1 25 ? -3.072 0.368 4.668 1 95.5 25 LEU B C 1
ATOM 798 O O . LEU B 1 25 ? -4.281 0.423 4.902 1 95.5 25 LEU B O 1
ATOM 802 N N . GLU B 1 26 ? -2.162 0.899 5.418 1 95.62 26 GLU B N 1
ATOM 803 C CA . GLU B 1 26 ? -2.52 1.731 6.562 1 95.62 26 GLU B CA 1
ATOM 804 C C . GLU B 1 26 ? -1.711 3.023 6.578 1 95.62 26 GLU B C 1
ATOM 806 O O . GLU B 1 26 ? -0.492 3.002 6.395 1 95.62 26 GLU B O 1
ATOM 811 N N . VAL B 1 27 ? -2.484 4.09 6.711 1 94.81 27 VAL B N 1
ATOM 812 C CA . VAL B 1 27 ? -1.808 5.367 6.918 1 94.81 27 VAL B CA 1
ATOM 813 C C . VAL B 1 27 ? -1.626 5.617 8.414 1 94.81 27 VAL B C 1
ATOM 815 O O . VAL B 1 27 ? -2.598 5.609 9.172 1 94.81 27 VAL B O 1
ATOM 818 N N . LEU B 1 28 ? -0.381 5.781 8.773 1 95.38 28 LEU B N 1
ATOM 819 C CA . LEU B 1 28 ? -0.043 6.012 10.172 1 95.38 28 LEU B CA 1
ATOM 820 C C . LEU B 1 28 ? 0.471 7.43 10.383 1 95.38 28 LEU B C 1
ATOM 822 O O . LEU B 1 28 ? 1.222 7.953 9.555 1 95.38 28 LEU B O 1
ATOM 826 N N . ASN B 1 29 ? -0.087 8.086 11.398 1 94.38 29 ASN B N 1
ATOM 827 C CA . ASN B 1 29 ? 0.445 9.359 11.883 1 94.38 29 ASN B CA 1
ATOM 828 C C . ASN B 1 29 ? 1.311 9.164 13.125 1 94.38 29 ASN B C 1
ATOM 830 O O . ASN B 1 29 ? 0.841 8.641 14.133 1 94.38 29 ASN B O 1
ATOM 834 N N . GLN B 1 30 ? 2.525 9.469 12.93 1 93.56 30 GLN B N 1
ATOM 835 C CA . GLN B 1 30 ? 3.461 9.352 14.039 1 93.56 30 GLN B CA 1
ATOM 836 C C . GLN B 1 30 ? 4.109 10.688 14.367 1 93.56 30 GLN B C 1
ATOM 838 O O . GLN B 1 30 ? 5.086 11.086 13.727 1 93.56 30 GLN B O 1
ATOM 843 N N . ALA B 1 31 ? 3.479 11.352 15.375 1 86.88 31 ALA B N 1
ATOM 844 C CA . ALA B 1 31 ? 3.969 12.664 15.766 1 86.88 31 ALA B CA 1
ATOM 845 C C . ALA B 1 31 ? 5.234 12.547 16.609 1 86.88 31 ALA B C 1
ATOM 847 O O . ALA B 1 31 ? 6.156 13.359 16.469 1 86.88 31 ALA B O 1
ATOM 848 N N . CYS B 1 32 ? 5.301 11.539 17.531 1 85.94 32 CYS B N 1
ATOM 849 C CA . CYS B 1 32 ? 6.48 11.258 18.344 1 85.94 32 CYS B CA 1
ATOM 850 C C . CYS B 1 32 ? 6.633 9.766 18.594 1 85.94 32 CYS B C 1
ATOM 852 O O . CYS B 1 32 ? 5.727 8.984 18.297 1 85.94 32 CYS B O 1
ATOM 854 N N . VAL B 1 33 ? 7.855 9.438 18.969 1 80.81 33 VAL B N 1
ATOM 855 C CA . VAL B 1 33 ? 8.117 8.031 19.25 1 80.81 33 VAL B CA 1
ATOM 856 C C . VAL B 1 33 ? 7.039 7.469 20.172 1 80.81 33 VAL B C 1
ATOM 858 O O . VAL B 1 33 ? 6.711 8.086 21.188 1 80.81 33 VAL B O 1
ATOM 861 N N . GLY B 1 34 ? 6.43 6.438 19.797 1 86.25 34 GLY B N 1
ATOM 862 C CA . GLY B 1 34 ? 5.434 5.773 20.625 1 86.25 34 GLY B CA 1
ATOM 863 C C . GLY B 1 34 ? 4.027 6.305 20.406 1 86.25 34 GLY B C 1
ATOM 864 O O . GLY B 1 34 ? 3.053 5.703 20.859 1 86.25 34 GLY B O 1
ATOM 865 N N . ASP B 1 35 ? 3.912 7.465 19.859 1 92.19 35 ASP B N 1
ATOM 866 C CA . ASP B 1 35 ? 2.617 8.07 19.578 1 92.19 35 ASP B CA 1
ATOM 867 C C . ASP B 1 35 ? 2.203 7.805 18.125 1 92.19 35 ASP B C 1
ATOM 869 O O . ASP B 1 35 ? 2.402 8.648 17.25 1 92.19 35 ASP B O 1
ATOM 873 N N . VAL B 1 36 ? 1.75 6.645 17.891 1 92.94 36 VAL B N 1
ATOM 874 C CA . VAL B 1 36 ? 1.348 6.234 16.547 1 92.94 36 VAL B CA 1
ATOM 875 C C . VAL B 1 36 ? -0.169 6.062 16.484 1 92.94 36 VAL B C 1
ATOM 877 O O . VAL B 1 36 ? -0.751 5.352 17.312 1 92.94 36 VAL B O 1
ATOM 880 N N . GLN B 1 37 ? -0.771 6.852 15.531 1 94.06 37 GLN B N 1
ATOM 881 C CA . GLN B 1 37 ? -2.213 6.773 15.336 1 94.06 37 GLN B CA 1
ATOM 882 C C . GLN B 1 37 ? -2.549 6.367 13.898 1 94.06 37 GLN B C 1
ATOM 884 O O . GLN B 1 37 ? -1.937 6.863 12.953 1 94.06 37 GLN B O 1
ATOM 889 N N . SER B 1 38 ? -3.428 5.438 13.781 1 95.06 38 SER B N 1
ATOM 890 C CA . SER B 1 38 ? -3.932 5.09 12.461 1 95.06 38 SER B CA 1
ATOM 891 C C . SER B 1 38 ? -4.883 6.156 11.93 1 95.06 38 SER B C 1
ATOM 893 O O . SER B 1 38 ? -5.828 6.547 12.617 1 95.06 38 SER B O 1
ATOM 895 N N . LEU B 1 39 ? -4.594 6.664 10.703 1 93.25 39 LEU B N 1
ATOM 896 C CA . LEU B 1 39 ? -5.461 7.645 10.055 1 93.25 39 LEU B CA 1
ATOM 897 C C . LEU B 1 39 ? -6.496 6.953 9.172 1 93.25 39 LEU B C 1
ATOM 899 O O . LEU B 1 39 ? -7.473 7.574 8.75 1 93.25 39 LEU B O 1
ATOM 903 N N . GLY B 1 40 ? -6.27 5.695 8.883 1 94.5 40 GLY B N 1
ATOM 904 C CA . GLY B 1 40 ? -7.18 4.91 8.062 1 94.5 40 GLY B CA 1
ATOM 905 C C . GLY B 1 40 ? -6.488 3.795 7.301 1 94.5 40 GLY B C 1
ATOM 906 O O . GLY B 1 40 ? -5.258 3.742 7.25 1 94.5 40 GLY B O 1
ATOM 907 N N . ARG B 1 41 ? -7.316 2.957 6.828 1 95.25 41 ARG B N 1
ATOM 908 C CA . ARG B 1 41 ? -6.844 1.767 6.129 1 95.25 41 ARG B CA 1
ATOM 909 C C . ARG B 1 41 ? -7.711 1.466 4.91 1 95.25 41 ARG B C 1
ATOM 911 O O . ARG B 1 41 ? -8.867 1.89 4.844 1 95.25 41 ARG B O 1
ATOM 918 N N . CYS B 1 42 ? -7.074 0.755 4 1 95.19 42 CYS B N 1
ATOM 919 C CA . CYS B 1 42 ? -7.824 0.139 2.914 1 95.19 42 CYS B CA 1
ATOM 920 C C . CYS B 1 42 ? -7.195 -1.183 2.494 1 95.19 42 CYS B C 1
ATOM 922 O O . CYS B 1 42 ? -6.035 -1.45 2.812 1 95.19 42 CYS B O 1
ATOM 924 N N . ALA B 1 43 ? -8.008 -1.986 1.936 1 95.5 43 ALA B N 1
ATOM 925 C CA . ALA B 1 43 ? -7.539 -3.273 1.43 1 95.5 43 ALA B CA 1
ATOM 926 C C . ALA B 1 43 ? -7.852 -3.426 -0.057 1 95.5 43 ALA B C 1
ATOM 928 O O . ALA B 1 43 ? -8.922 -3.029 -0.516 1 95.5 43 ALA B O 1
ATOM 929 N N . VAL B 1 44 ? -6.852 -3.979 -0.721 1 95.81 44 VAL B N 1
ATOM 930 C CA . VAL B 1 44 ? -7.012 -4.316 -2.133 1 95.81 44 VAL B CA 1
ATOM 931 C C . VAL B 1 44 ? -6.676 -5.789 -2.354 1 95.81 44 VAL B C 1
ATOM 933 O O . VAL B 1 44 ? -5.559 -6.227 -2.066 1 95.81 44 VAL B O 1
ATOM 936 N N . GLY B 1 45 ? -7.578 -6.512 -2.709 1 94.38 45 GLY B N 1
ATOM 937 C CA . GLY B 1 45 ? -7.352 -7.938 -2.867 1 94.38 45 GLY B CA 1
ATOM 938 C C . GLY B 1 45 ? -8.641 -8.734 -2.992 1 94.38 45 GLY B C 1
ATOM 939 O O . GLY B 1 45 ? -9.734 -8.172 -2.902 1 94.38 45 GLY B O 1
ATOM 940 N N . MET B 1 46 ? -8.414 -9.984 -3.17 1 90.5 46 MET B N 1
ATOM 941 C CA . MET B 1 46 ? -9.539 -10.875 -3.426 1 90.5 46 MET B CA 1
ATOM 942 C C . MET B 1 46 ? -10.445 -10.969 -2.203 1 90.5 46 MET B C 1
ATOM 944 O O . MET B 1 46 ? -11.648 -11.188 -2.336 1 90.5 46 MET B O 1
ATOM 948 N N . GLN B 1 47 ? -9.844 -10.758 -1.04 1 90.5 47 GLN B N 1
ATOM 949 C CA . GLN B 1 47 ? -10.633 -10.883 0.179 1 90.5 47 GLN B CA 1
ATOM 950 C C . GLN B 1 47 ? -11.164 -9.523 0.633 1 90.5 47 GLN B C 1
ATOM 952 O O . GLN B 1 47 ? -11.727 -9.406 1.723 1 90.5 47 GLN B O 1
ATOM 957 N N . SER B 1 48 ? -10.914 -8.484 -0.135 1 93.75 48 SER B N 1
ATOM 958 C CA . SER B 1 48 ? -11.43 -7.156 0.173 1 93.75 48 SER B CA 1
ATOM 959 C C . SER B 1 48 ? -12.836 -6.965 -0.39 1 93.75 48 SER B C 1
ATOM 961 O O . SER B 1 48 ? -13.484 -7.934 -0.793 1 93.75 48 SER B O 1
ATOM 963 N N . THR B 1 49 ? -13.422 -5.777 -0.186 1 94.5 49 THR B N 1
ATOM 964 C CA . THR B 1 49 ? -14.734 -5.434 -0.71 1 94.5 49 THR B CA 1
ATOM 965 C C . THR B 1 49 ? -14.688 -4.113 -1.472 1 94.5 49 THR B C 1
ATOM 967 O O . THR B 1 49 ? -13.656 -3.432 -1.48 1 94.5 49 THR B O 1
ATOM 970 N N . GLY B 1 50 ? -15.797 -3.854 -2.246 1 95.06 50 GLY B N 1
ATOM 971 C CA . GLY B 1 50 ? -15.898 -2.561 -2.902 1 95.06 50 GLY B CA 1
ATOM 972 C C . GLY B 1 50 ? -14.805 -2.312 -3.916 1 95.06 50 GLY B C 1
ATOM 973 O O . GLY B 1 50 ? -14.523 -3.166 -4.762 1 95.06 50 GLY B O 1
ATOM 974 N N . THR B 1 51 ? -14.258 -1.134 -3.857 1 95.88 51 THR B N 1
ATOM 975 C CA . THR B 1 51 ? -13.258 -0.706 -4.832 1 95.88 51 THR B CA 1
ATOM 976 C C . THR B 1 51 ? -11.992 -1.548 -4.711 1 95.88 51 THR B C 1
ATOM 978 O O . THR B 1 51 ? -11.328 -1.824 -5.711 1 95.88 51 THR B O 1
ATOM 981 N N . GLY B 1 52 ? -11.758 -1.976 -3.508 1 96.31 52 GLY B N 1
ATOM 982 C CA . GLY B 1 52 ? -10.578 -2.799 -3.312 1 96.31 52 GLY B CA 1
ATOM 983 C C . GLY B 1 52 ? -10.641 -4.117 -4.059 1 96.31 52 GLY B C 1
ATOM 984 O O . GLY B 1 52 ? -9.648 -4.543 -4.66 1 96.31 52 GLY B O 1
ATOM 985 N N . LEU B 1 53 ? -11.781 -4.719 -4.008 1 96.38 53 LEU B N 1
ATOM 986 C CA . LEU B 1 53 ? -11.977 -5.961 -4.75 1 96.38 53 LEU B CA 1
ATOM 987 C C . LEU B 1 53 ? -11.984 -5.703 -6.254 1 96.38 53 LEU B C 1
ATOM 989 O O . LEU B 1 53 ? -11.328 -6.426 -7.012 1 96.38 53 LEU B O 1
ATOM 993 N N . GLN B 1 54 ? -12.602 -4.699 -6.672 1 97.06 54 GLN B N 1
ATOM 994 C CA . GLN B 1 54 ? -12.672 -4.355 -8.086 1 97.06 54 GLN B CA 1
ATOM 995 C C . GLN B 1 54 ? -11.281 -4.074 -8.656 1 97.06 54 GLN B C 1
ATOM 997 O O . GLN B 1 54 ? -10.953 -4.539 -9.75 1 97.06 54 GLN B O 1
ATOM 1002 N N . HIS B 1 55 ? -10.562 -3.301 -7.945 1 96 55 HIS B N 1
ATOM 1003 C CA . HIS B 1 55 ? -9.219 -2.945 -8.367 1 96 55 HIS B CA 1
ATOM 1004 C C . HIS B 1 55 ? -8.359 -4.191 -8.57 1 96 55 HIS B C 1
ATOM 1006 O O . HIS B 1 55 ? -7.676 -4.324 -9.586 1 96 55 HIS B O 1
ATOM 1012 N N . TRP B 1 56 ? -8.477 -5.113 -7.641 1 95.06 56 TRP B N 1
ATOM 1013 C CA . TRP B 1 56 ? -7.66 -6.32 -7.691 1 95.06 56 TRP B CA 1
ATOM 1014 C C . TRP B 1 56 ? -8.078 -7.215 -8.852 1 95.06 56 TRP B C 1
ATOM 1016 O O . TRP B 1 56 ? -7.234 -7.727 -9.594 1 95.06 56 TRP B O 1
ATOM 1026 N N . GLN B 1 57 ? -9.273 -7.367 -9.055 1 95.06 57 GLN B N 1
ATOM 1027 C CA . GLN B 1 57 ? -9.789 -8.188 -10.148 1 95.06 57 GLN B CA 1
ATOM 1028 C C . GLN B 1 57 ? -9.383 -7.613 -11.508 1 95.06 57 GLN B C 1
ATOM 1030 O O . GLN B 1 57 ? -8.977 -8.359 -12.406 1 95.06 57 GLN B O 1
ATOM 1035 N N . GLN B 1 58 ? -9.508 -6.328 -11.648 1 95.31 58 GLN B N 1
ATOM 1036 C CA . GLN B 1 58 ? -9.117 -5.688 -12.898 1 95.31 58 GLN B CA 1
ATOM 1037 C C . GLN B 1 58 ? -7.617 -5.832 -13.141 1 95.31 58 GLN B C 1
ATOM 1039 O O . GLN B 1 58 ? -7.188 -6.031 -14.281 1 95.31 58 GLN B O 1
ATOM 1044 N N . MET B 1 59 ? -6.895 -5.699 -12.078 1 92.31 59 MET B N 1
ATOM 1045 C CA . MET B 1 59 ? -5.453 -5.887 -12.195 1 92.31 59 MET B CA 1
ATOM 1046 C C . MET B 1 59 ? -5.129 -7.285 -12.719 1 92.31 59 MET B C 1
ATOM 1048 O O . MET B 1 59 ? -4.316 -7.438 -13.633 1 92.31 59 MET B O 1
ATOM 1052 N N . LEU B 1 60 ? -5.734 -8.305 -12.117 1 90.62 60 LEU B N 1
ATOM 1053 C CA . LEU B 1 60 ? -5.488 -9.695 -12.5 1 90.62 60 LEU B CA 1
ATOM 1054 C C . LEU B 1 60 ? -5.906 -9.938 -13.945 1 90.62 60 LEU B C 1
ATOM 1056 O O . LEU B 1 60 ? -5.254 -10.703 -14.664 1 90.62 60 LEU B O 1
ATOM 1060 N N . ASN B 1 61 ? -6.871 -9.258 -14.359 1 93.81 61 ASN B N 1
ATOM 1061 C CA . ASN B 1 61 ? -7.441 -9.492 -15.688 1 93.81 61 ASN B CA 1
ATOM 1062 C C . ASN B 1 61 ? -6.734 -8.656 -16.75 1 93.81 61 ASN B C 1
ATOM 1064 O O . ASN B 1 61 ? -6.918 -8.883 -17.938 1 93.81 61 ASN B O 1
ATOM 1068 N N . ASN B 1 62 ? -5.902 -7.695 -16.281 1 92.31 62 ASN B N 1
ATOM 1069 C CA . ASN B 1 62 ? -5.176 -6.805 -17.188 1 92.31 62 ASN B CA 1
ATOM 1070 C C . ASN B 1 62 ? -3.705 -6.691 -16.781 1 92.31 62 ASN B C 1
ATOM 1072 O O . ASN B 1 62 ? -3.227 -5.602 -16.469 1 92.31 62 ASN B O 1
ATOM 1076 N N . PRO B 1 63 ? -2.936 -7.777 -16.922 1 84 63 PRO B N 1
ATOM 1077 C CA . PRO B 1 63 ? -1.583 -7.828 -16.375 1 84 63 PRO B CA 1
ATOM 1078 C C . PRO B 1 63 ? -0.625 -6.859 -17.062 1 84 63 PRO B C 1
ATOM 1080 O O . PRO B 1 63 ? 0.432 -6.535 -16.516 1 84 63 PRO B O 1
ATOM 1083 N N . ARG B 1 64 ? -0.952 -6.293 -18.156 1 82.94 64 ARG B N 1
ATOM 1084 C CA . ARG B 1 64 ? -0.047 -5.398 -18.859 1 82.94 64 ARG B CA 1
ATOM 1085 C C . ARG B 1 64 ? -0.486 -3.945 -18.719 1 82.94 64 ARG B C 1
ATOM 1087 O O . ARG B 1 64 ? 0.111 -3.047 -19.328 1 82.94 64 ARG B O 1
ATOM 1094 N N . LYS B 1 65 ? -1.546 -3.783 -17.938 1 87.56 65 LYS B N 1
ATOM 1095 C CA . LYS B 1 65 ? -2.084 -2.434 -17.781 1 87.56 65 LYS B CA 1
ATOM 1096 C C . LYS B 1 65 ? -1.985 -1.967 -16.328 1 87.56 65 LYS B C 1
ATOM 1098 O O . LYS B 1 65 ? -2.357 -2.699 -15.414 1 87.56 65 LYS B O 1
ATOM 1103 N N . GLN B 1 66 ? -1.395 -0.828 -16.172 1 85.94 66 GLN B N 1
ATOM 1104 C CA . GLN B 1 66 ? -1.448 -0.185 -14.867 1 85.94 66 GLN B CA 1
ATOM 1105 C C . GLN B 1 66 ? -2.805 0.472 -14.633 1 85.94 66 GLN B C 1
ATOM 1107 O O . GLN B 1 66 ? -3.305 1.201 -15.492 1 85.94 66 GLN B O 1
ATOM 1112 N N . LEU B 1 67 ? -3.365 0.207 -13.508 1 90.44 67 LEU B N 1
ATOM 1113 C CA . LEU B 1 67 ? -4.664 0.773 -13.164 1 90.44 67 LEU B CA 1
ATOM 1114 C C . LEU B 1 67 ? -4.551 1.71 -11.969 1 90.44 67 LEU B C 1
ATOM 1116 O O . LEU B 1 67 ? -3.768 1.457 -11.047 1 90.44 67 LEU B O 1
ATOM 1120 N N . ALA B 1 68 ? -5.246 2.812 -12.141 1 89.5 68 ALA B N 1
ATOM 1121 C CA . ALA B 1 68 ? -5.355 3.764 -11.031 1 89.5 68 ALA B CA 1
ATOM 1122 C C . ALA B 1 68 ? -6.789 3.842 -10.516 1 89.5 68 ALA B C 1
ATOM 1124 O O . ALA B 1 68 ? -7.727 4 -11.297 1 89.5 68 ALA B O 1
ATOM 1125 N N . MET B 1 69 ? -6.965 3.609 -9.219 1 92.69 69 MET B N 1
ATOM 1126 C CA . MET B 1 69 ? -8.297 3.719 -8.633 1 92.69 69 MET B CA 1
ATOM 1127 C C . MET B 1 69 ? -8.258 4.504 -7.328 1 92.69 69 MET B C 1
ATOM 1129 O O . MET B 1 69 ? -7.285 4.422 -6.578 1 92.69 69 MET B O 1
ATOM 1133 N N . TRP B 1 70 ? -9.328 5.227 -7.051 1 93.62 70 TRP B N 1
ATOM 1134 C CA . TRP B 1 70 ? -9.523 5.918 -5.781 1 93.62 70 TRP B CA 1
ATOM 1135 C C . TRP B 1 70 ? -9.984 4.949 -4.699 1 93.62 70 TRP B C 1
ATOM 1137 O O . TRP B 1 70 ? -10.93 4.18 -4.906 1 93.62 70 TRP B O 1
ATOM 1147 N N . HIS B 1 71 ? -9.281 4.984 -3.57 1 93.69 71 HIS B N 1
ATOM 1148 C CA . HIS B 1 71 ? -9.641 4.133 -2.443 1 93.69 71 HIS B CA 1
ATOM 1149 C C . HIS B 1 71 ? -9.914 4.965 -1.192 1 93.69 71 HIS B C 1
ATOM 1151 O O . HIS B 1 71 ? -9.023 5.668 -0.704 1 93.69 71 HIS B O 1
ATOM 1157 N N . PRO B 1 72 ? -11.188 4.848 -0.668 1 92.31 72 PRO B N 1
ATOM 1158 C CA . PRO B 1 72 ? -11.422 5.504 0.62 1 92.31 72 PRO B CA 1
ATOM 1159 C C . PRO B 1 72 ? -10.672 4.836 1.769 1 92.31 72 PRO B C 1
ATOM 1161 O O . PRO B 1 72 ? -10.516 3.611 1.783 1 92.31 72 PRO B O 1
ATOM 1164 N N . LEU B 1 73 ? -10.203 5.684 2.656 1 92.88 73 LEU B N 1
ATOM 1165 C CA . LEU B 1 73 ? -9.617 5.152 3.881 1 92.88 73 LEU B CA 1
ATOM 1166 C C . LEU B 1 73 ? -10.68 4.977 4.961 1 92.88 73 LEU B C 1
ATOM 1168 O O . LEU B 1 73 ? -11.5 5.871 5.184 1 92.88 73 LEU B O 1
ATOM 1172 N N . TYR B 1 74 ? -10.711 3.789 5.531 1 90.69 74 TYR B N 1
ATOM 1173 C CA . TYR B 1 74 ? -11.672 3.514 6.594 1 90.69 74 TYR B CA 1
ATOM 1174 C C . TYR B 1 74 ? -10.977 3.461 7.953 1 90.69 74 TYR B C 1
ATOM 1176 O O . TYR B 1 74 ? -9.805 3.088 8.047 1 90.69 74 TYR B O 1
ATOM 1184 N N . GLU B 1 75 ? -11.68 3.943 9.008 1 81.25 75 GLU B N 1
ATOM 1185 C CA . GLU B 1 75 ? -11.164 3.928 10.375 1 81.25 75 GLU B CA 1
ATOM 1186 C C . GLU B 1 75 ? -11.508 2.621 11.078 1 81.25 75 GLU B C 1
ATOM 1188 O O . GLU B 1 75 ? -12.539 2.016 10.805 1 81.25 75 GLU B O 1
#

Foldseek 3Di:
DDDDDDDDDDDDDDPVCQQPDKDKDWDWDDPDVPDIDTPFIAMAGCPGDDPNNVVSVVCVVCVPDDDDDDDDGDD/DDDDDDDDDDDDDDPVCQQPDKDKDWDWDDPDVPDIDTPFIAMAGCPGDDPNNVVSVVCVVCVPDDDDDDDDGDD

Secondary structure (DSSP, 8-state):
---EEEEEEEEE--GGGGGGEEEEEEEEEEEETTEEEEEEEEEEETT--HHHHHHHHHHHH-TT---EEE---B-/---EEEEEEEEE--GGGGGGEEEEEEEEEEEETTEEEEEEEEEEETT--HHHHHHHHHHHH-TT---EEE---B-

Radius of gyration: 14.74 Å; Cα contacts (8 Å, |Δi|>4): 324; chains: 2; bounding box: 32×40×40 Å

Nearest PDB structures (foldseek):
  5vff-assembly1_A  TM=9.149E-01  e=2.066E-03  Mus musculus
  3n5a-assembly1_A  TM=9.175E-01  e=4.345E-03  Mus musculus
  6ank-assembly1_A  TM=9.284E-01  e=4.648E-03  Rattus norvegicus
  2cm6-assembly2_B  TM=8.494E-01  e=1.198E-02  Rattus norvegicus
  4ldc-assembly1_A  TM=8.541E-01  e=2.354E-02  Rattus norvegicus

Solvent-accessible surface area (backbone atoms only — not comparable to full-atom values): 8133 Å² total; per-residue (Å²): 130,57,40,66,46,56,40,32,48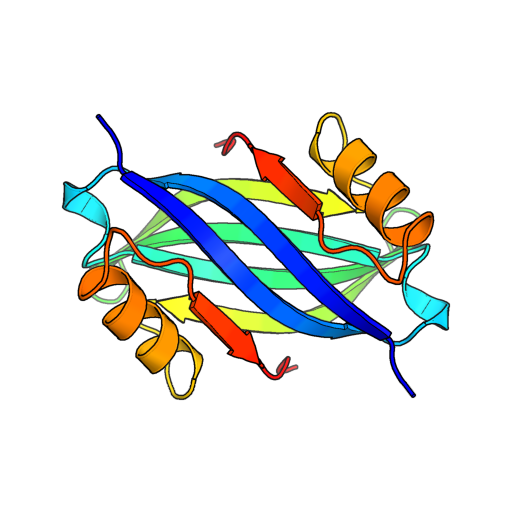,28,34,72,45,54,62,91,45,55,80,35,22,31,38,40,37,34,35,34,37,43,85,46,93,91,44,72,42,79,75,18,30,43,45,36,9,70,84,38,59,69,62,20,24,51,52,38,53,51,41,70,74,32,82,89,51,72,52,76,49,76,45,75,67,44,125,131,56,40,66,45,55,40,32,48,27,35,74,43,55,62,90,45,55,81,35,22,30,38,40,37,35,37,34,37,43,84,46,94,92,45,70,42,79,75,18,30,42,46,36,8,70,84,38,58,71,59,20,25,50,53,38,52,51,41,72,75,31,81,89,52,72,51,76,49,76,45,76,66,45,125

InterPro domains:
  IPR000008 C2 domain [PF00168] (2-58)
  IPR000008 C2 domain [PS50004] (1-71)
  IPR035892 C2 domain superfamily [G3DSA:2.60.40.150] (1-75)
  IPR035892 C2 domain superfamily [SSF49562] (2-74)

Organism: Acipenser ruthenus (NCBI:txid7906)